Protein AF-A0A2H0LVU6-F1 (afdb_monomer_lite)

Radius of gyration: 11.74 Å; chains: 1; bounding box: 30×23×30 Å

Secondary structure (DSSP, 8-state):
--EEEEE-GGGTT-HHHHHHHHHHHHHHHHHHT-SEEEEE--SSSSHHHHHHHHHHTSHHHHTT-S------

Structure (mmCIF, N/CA/C/O backbone):
data_AF-A0A2H0LVU6-F1
#
_entry.id   AF-A0A2H0LVU6-F1
#
loop_
_atom_site.group_PDB
_atom_site.id
_atom_site.type_symbol
_atom_site.label_atom_id
_atom_site.label_alt_id
_atom_site.label_comp_id
_atom_site.label_asym_id
_atom_site.label_entity_id
_atom_site.label_seq_id
_atom_site.pdbx_PDB_ins_code
_atom_site.Cartn_x
_atom_site.Cartn_y
_atom_site.Cartn_z
_atom_site.occupancy
_atom_site.B_iso_or_equiv
_atom_site.auth_seq_id
_atom_site.auth_comp_id
_atom_site.auth_asym_id
_atom_site.auth_atom_id
_atom_site.pdbx_PDB_model_num
ATOM 1 N N . MET A 1 1 ? -3.010 -9.210 16.815 1.00 65.19 1 MET A N 1
ATOM 2 C CA . MET A 1 1 ? -3.892 -8.449 15.900 1.00 65.19 1 MET A CA 1
ATOM 3 C C . MET A 1 1 ? -3.810 -9.084 14.523 1.00 65.19 1 MET A C 1
ATOM 5 O O . MET A 1 1 ? -2.765 -9.634 14.202 1.00 65.19 1 MET A O 1
ATOM 9 N N . ALA A 1 2 ? -4.897 -9.081 13.751 1.00 82.06 2 ALA A N 1
ATOM 10 C CA . ALA A 1 2 ? -4.865 -9.573 12.375 1.00 82.06 2 ALA A CA 1
ATOM 11 C C . ALA A 1 2 ? -4.245 -8.505 11.465 1.00 82.06 2 ALA A C 1
ATOM 13 O O . ALA A 1 2 ? -4.518 -7.321 11.652 1.00 82.06 2 ALA A O 1
ATOM 14 N N . LYS A 1 3 ? -3.434 -8.931 10.497 1.00 92.25 3 LYS A N 1
ATOM 15 C CA . LYS A 1 3 ? -2.742 -8.074 9.533 1.00 92.25 3 LYS A CA 1
ATOM 16 C C . LYS A 1 3 ? -2.966 -8.629 8.133 1.00 92.25 3 LYS A C 1
ATOM 18 O O . LYS A 1 3 ? -2.917 -9.845 7.946 1.00 92.25 3 LYS A O 1
ATOM 23 N N . LEU A 1 4 ? -3.237 -7.757 7.164 1.00 96.00 4 LEU A N 1
ATOM 24 C CA . LEU A 1 4 ? -3.255 -8.142 5.754 1.00 96.00 4 LEU A CA 1
ATOM 25 C C . LEU A 1 4 ? -1.890 -7.884 5.135 1.00 96.00 4 LEU A C 1
ATOM 27 O O . LEU A 1 4 ? -1.235 -6.896 5.451 1.00 96.00 4 LEU A O 1
ATOM 31 N N . LYS A 1 5 ? -1.484 -8.771 4.234 1.00 95.81 5 LYS A N 1
ATOM 32 C CA . LYS A 1 5 ? -0.222 -8.675 3.515 1.00 95.81 5 LYS A CA 1
ATOM 33 C C . LYS A 1 5 ? -0.493 -8.741 2.019 1.00 95.81 5 LYS A C 1
ATOM 35 O O . LYS A 1 5 ? -1.182 -9.654 1.567 1.00 95.81 5 LYS A O 1
ATOM 40 N N . LEU A 1 6 ? 0.047 -7.784 1.275 1.00 96.50 6 LEU A N 1
ATOM 41 C CA . LEU A 1 6 ? 0.033 -7.750 -0.181 1.00 96.50 6 LEU A CA 1
ATOM 42 C C . LEU A 1 6 ? 1.468 -7.823 -0.691 1.00 96.50 6 LEU A C 1
ATOM 44 O O . LEU A 1 6 ? 2.268 -6.928 -0.429 1.00 96.50 6 LEU A O 1
ATOM 48 N N . ASP A 1 7 ? 1.776 -8.884 -1.425 1.00 95.12 7 ASP A N 1
ATOM 49 C CA . ASP A 1 7 ? 3.044 -9.035 -2.126 1.00 95.12 7 ASP A CA 1
ATOM 50 C C . ASP A 1 7 ? 2.861 -8.634 -3.597 1.00 95.12 7 ASP A C 1
ATOM 52 O O . ASP A 1 7 ? 1.966 -9.140 -4.274 1.00 95.12 7 ASP A O 1
ATOM 56 N N . LEU A 1 8 ? 3.668 -7.682 -4.069 1.00 94.50 8 LEU A N 1
ATOM 57 C CA . LEU A 1 8 ? 3.619 -7.178 -5.442 1.00 94.50 8 LEU A CA 1
ATOM 58 C C . LEU A 1 8 ? 4.738 -7.745 -6.328 1.00 94.50 8 LEU A C 1
ATOM 60 O O . LEU A 1 8 ? 4.803 -7.379 -7.502 1.00 94.50 8 LEU A O 1
ATOM 64 N N . HIS A 1 9 ? 5.608 -8.620 -5.808 1.00 89.25 9 HIS A N 1
ATOM 65 C CA . HIS A 1 9 ? 6.739 -9.167 -6.561 1.00 89.25 9 HIS A CA 1
ATOM 66 C C . HIS A 1 9 ? 6.305 -9.882 -7.840 1.00 89.25 9 HIS A C 1
ATOM 68 O O . HIS A 1 9 ? 6.977 -9.728 -8.850 1.00 89.25 9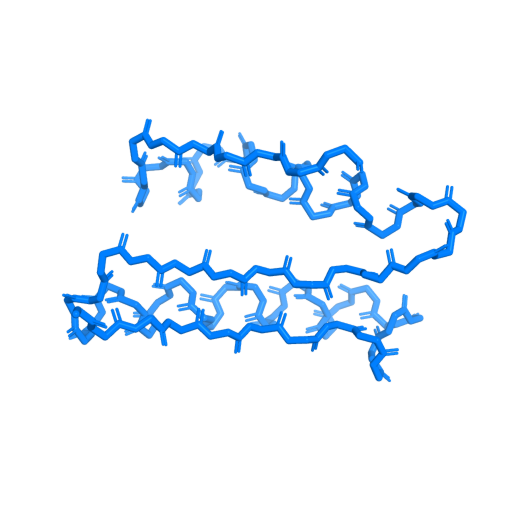 HIS A O 1
ATOM 74 N N . ASP A 1 10 ? 5.190 -10.613 -7.829 1.00 88.75 10 ASP A N 1
ATOM 75 C CA . ASP A 1 10 ? 4.748 -11.400 -8.991 1.00 88.75 10 ASP A CA 1
ATOM 76 C C . ASP A 1 10 ? 4.103 -10.547 -10.091 1.00 88.75 10 ASP A C 1
ATOM 78 O O . ASP A 1 10 ? 4.043 -10.950 -11.252 1.00 88.75 10 ASP A O 1
ATOM 82 N N . ILE A 1 11 ? 3.613 -9.356 -9.738 1.00 92.25 11 ILE A N 1
ATOM 83 C CA . ILE A 1 11 ? 2.895 -8.449 -10.646 1.00 92.25 11 ILE A CA 1
ATOM 84 C C . ILE A 1 11 ? 3.652 -7.141 -10.885 1.00 92.25 11 ILE A C 1
ATOM 86 O O . ILE A 1 11 ? 3.077 -6.169 -11.365 1.00 92.25 11 ILE A O 1
ATOM 90 N N . PHE A 1 12 ? 4.951 -7.114 -10.577 1.00 89.69 12 PHE A N 1
ATOM 91 C CA . PHE A 1 12 ? 5.775 -5.903 -10.571 1.00 89.69 12 PHE A CA 1
ATOM 92 C C . PHE A 1 12 ? 5.804 -5.135 -11.904 1.00 89.69 12 PHE A C 1
ATOM 94 O O . PHE A 1 12 ? 6.058 -3.931 -11.914 1.00 89.69 12 PHE A O 1
ATOM 101 N N . SER A 1 13 ? 5.574 -5.828 -13.021 1.00 88.75 13 SER A N 1
ATOM 102 C CA . SER A 1 13 ? 5.579 -5.279 -14.380 1.00 88.75 13 SER A CA 1
ATOM 103 C C . SER A 1 13 ? 4.191 -4.871 -14.887 1.00 88.75 13 SER A C 1
ATOM 105 O O . SER A 1 13 ? 4.097 -4.210 -15.920 1.00 88.75 13 SER A O 1
ATOM 107 N N . ASP A 1 14 ? 3.119 -5.218 -14.169 1.00 93.19 14 ASP A N 1
ATOM 108 C CA . ASP A 1 14 ? 1.739 -4.918 -14.550 1.00 93.19 14 ASP A CA 1
ATOM 109 C C . ASP A 1 14 ? 1.156 -3.831 -13.639 1.00 93.19 14 ASP A C 1
ATOM 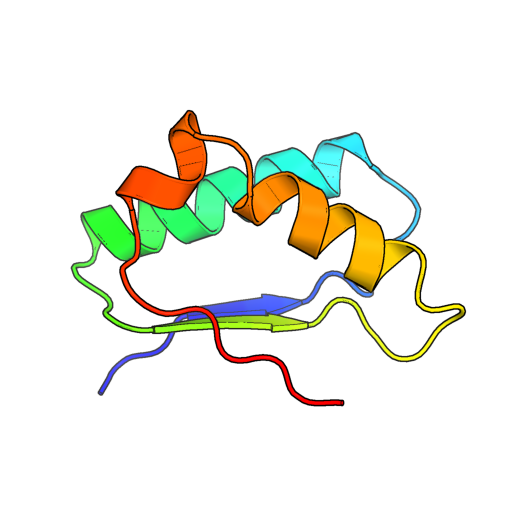111 O O . ASP A 1 14 ? 0.550 -4.092 -12.596 1.00 93.19 14 ASP A O 1
ATOM 115 N N . GLY A 1 15 ? 1.344 -2.575 -14.054 1.00 91.50 15 GLY A N 1
ATOM 116 C CA . GLY A 1 15 ? 0.902 -1.404 -13.295 1.00 91.50 15 GLY A CA 1
ATOM 117 C C . GLY A 1 15 ? -0.598 -1.390 -12.995 1.00 91.50 15 GLY A C 1
ATOM 118 O O . GLY A 1 15 ? -1.000 -0.945 -11.921 1.00 91.50 15 GLY A O 1
ATOM 119 N N . ARG A 1 16 ? -1.423 -1.927 -13.902 1.00 94.75 16 ARG A N 1
ATOM 120 C CA . ARG A 1 16 ? -2.872 -1.993 -13.704 1.00 94.75 16 ARG A CA 1
ATOM 121 C C . ARG A 1 16 ? -3.219 -3.003 -12.618 1.00 94.75 16 ARG A C 1
ATOM 123 O O . ARG A 1 16 ? -3.968 -2.673 -11.702 1.00 94.75 16 ARG A O 1
ATOM 130 N N . ARG A 1 17 ? -2.644 -4.207 -12.678 1.00 95.06 17 ARG A N 1
ATOM 131 C CA . ARG A 1 17 ? -2.877 -5.229 -11.645 1.00 95.06 17 ARG A CA 1
ATOM 132 C C . ARG A 1 17 ? -2.350 -4.798 -10.282 1.00 95.06 17 ARG A C 1
ATOM 134 O O . ARG A 1 17 ? -2.951 -5.162 -9.272 1.00 95.06 17 ARG A O 1
ATOM 141 N N . ILE A 1 18 ? -1.264 -4.023 -10.238 1.00 95.12 18 ILE A N 1
ATOM 142 C CA . ILE A 1 18 ? -0.760 -3.423 -8.996 1.00 95.12 18 ILE A CA 1
ATOM 143 C C . ILE A 1 18 ? -1.820 -2.505 -8.385 1.00 95.12 18 ILE A C 1
ATOM 145 O O . ILE A 1 18 ? -2.168 -2.683 -7.218 1.00 95.12 18 ILE A O 1
ATOM 149 N N . GLU A 1 19 ? -2.357 -1.559 -9.158 1.00 95.25 19 GLU A N 1
ATOM 150 C CA . GLU A 1 19 ? -3.370 -0.619 -8.666 1.00 95.25 19 GLU A CA 1
ATOM 151 C C . GLU A 1 19 ? -4.647 -1.342 -8.213 1.00 95.25 19 GLU A C 1
ATOM 153 O O . GLU A 1 19 ? -5.100 -1.134 -7.088 1.00 95.25 19 GLU A O 1
ATOM 158 N N . GLU A 1 20 ? -5.159 -2.279 -9.017 1.00 96.75 20 GLU A N 1
ATOM 159 C CA . GLU A 1 20 ? -6.328 -3.100 -8.665 1.00 96.75 20 GLU A CA 1
ATOM 160 C C . GLU A 1 20 ? -6.102 -3.902 -7.367 1.00 96.75 20 GLU A C 1
ATOM 162 O O . GLU A 1 20 ? -6.993 -4.010 -6.520 1.00 96.75 20 GLU A O 1
ATOM 167 N N . SER A 1 21 ? -4.895 -4.442 -7.167 1.00 96.94 21 SER A N 1
ATOM 168 C CA . SER A 1 21 ? -4.551 -5.201 -5.957 1.00 96.94 21 SER A CA 1
ATOM 169 C C . SER A 1 21 ? -4.451 -4.308 -4.720 1.00 96.94 21 SER A C 1
ATOM 171 O O . SER A 1 21 ? -4.900 -4.703 -3.640 1.00 96.94 21 SER A O 1
ATOM 173 N N . LEU A 1 22 ? -3.899 -3.101 -4.873 1.00 97.19 22 LEU A N 1
ATOM 174 C CA . LEU A 1 22 ? -3.813 -2.106 -3.804 1.00 97.19 22 LEU A CA 1
ATOM 175 C C . LEU A 1 22 ? -5.202 -1.618 -3.375 1.00 97.19 22 LEU A C 1
ATOM 177 O O . LEU A 1 22 ? -5.490 -1.539 -2.182 1.00 97.19 22 LEU A O 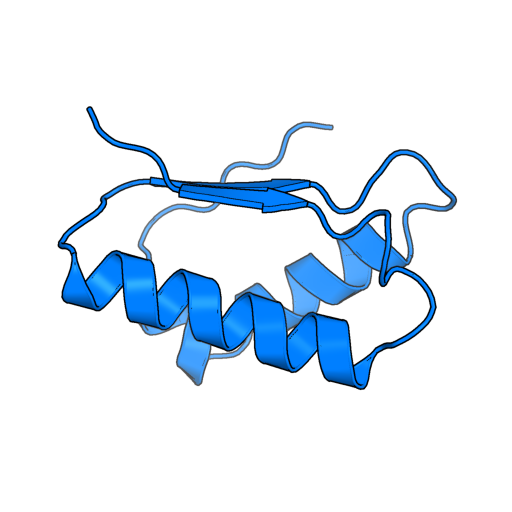1
ATOM 181 N N . GLU A 1 23 ? -6.095 -1.340 -4.324 1.00 97.12 23 GLU A N 1
ATOM 182 C CA . GLU A 1 23 ? -7.481 -0.976 -4.012 1.00 97.12 23 GLU A CA 1
ATOM 183 C C . GLU A 1 23 ? -8.205 -2.103 -3.282 1.00 97.12 23 GLU A C 1
ATOM 185 O O . GLU A 1 23 ? -8.848 -1.883 -2.250 1.00 97.12 23 GLU A O 1
ATOM 190 N N . ARG A 1 24 ? -8.051 -3.330 -3.785 1.00 97.56 24 ARG A N 1
ATOM 191 C CA . ARG A 1 24 ? -8.691 -4.506 -3.206 1.00 97.56 24 ARG A CA 1
ATOM 192 C C . ARG A 1 24 ? -8.248 -4.753 -1.768 1.00 97.56 24 ARG A C 1
ATOM 194 O O . ARG A 1 24 ? -9.105 -5.002 -0.922 1.00 97.56 24 ARG A O 1
ATOM 201 N N . ILE A 1 25 ? -6.946 -4.689 -1.469 1.00 97.38 25 ILE A N 1
ATOM 202 C CA . ILE A 1 25 ? -6.457 -4.985 -0.114 1.00 97.38 25 ILE A CA 1
ATOM 203 C C . ILE A 1 25 ? -6.941 -3.946 0.903 1.00 97.38 25 ILE A C 1
ATOM 205 O O . ILE A 1 25 ? -7.269 -4.303 2.034 1.00 97.38 25 ILE A O 1
ATOM 209 N N . ILE A 1 26 ? -7.057 -2.678 0.495 1.00 96.69 26 ILE A N 1
ATOM 210 C CA . ILE A 1 26 ? -7.576 -1.599 1.343 1.00 96.69 26 ILE A CA 1
ATOM 211 C C . ILE A 1 26 ? -9.071 -1.797 1.596 1.00 96.69 26 ILE A C 1
ATOM 213 O O . ILE A 1 26 ? -9.511 -1.759 2.746 1.00 96.69 26 ILE A O 1
ATOM 217 N N . ALA A 1 27 ? -9.852 -2.075 0.549 1.00 96.69 27 ALA A N 1
ATOM 218 C CA . ALA A 1 27 ? -11.275 -2.372 0.690 1.00 96.69 27 ALA A CA 1
ATOM 219 C C . ALA A 1 27 ? -11.518 -3.593 1.596 1.00 96.69 27 ALA A C 1
ATOM 221 O O . ALA A 1 27 ? -12.388 -3.559 2.470 1.00 96.69 27 ALA A O 1
ATOM 222 N N . ASP A 1 28 ? -10.715 -4.649 1.441 1.00 96.88 28 ASP A N 1
ATOM 223 C CA . ASP A 1 28 ? -10.776 -5.836 2.290 1.00 96.88 28 ASP A CA 1
ATOM 224 C C . ASP A 1 28 ? -10.409 -5.522 3.745 1.00 96.88 28 ASP A C 1
ATOM 226 O O . ASP A 1 28 ? -11.069 -6.033 4.655 1.00 96.88 28 ASP A O 1
ATOM 230 N N . ALA A 1 29 ? -9.405 -4.671 3.984 1.00 96.81 29 ALA A N 1
ATOM 231 C CA . ALA A 1 29 ? -9.026 -4.239 5.326 1.00 96.81 29 ALA A CA 1
ATOM 232 C C . ALA A 1 29 ? -10.178 -3.504 6.018 1.00 96.81 29 ALA A C 1
ATOM 234 O O . ALA A 1 29 ? -10.551 -3.860 7.137 1.00 96.81 29 ALA A O 1
ATOM 235 N N . VAL A 1 30 ? -10.809 -2.551 5.324 1.00 95.56 30 VAL A N 1
ATOM 236 C CA . VAL A 1 30 ? -11.968 -1.804 5.836 1.00 95.56 30 VAL A CA 1
ATOM 237 C C . VAL A 1 30 ? -13.135 -2.747 6.124 1.00 95.56 30 VAL A C 1
ATOM 239 O O . VAL A 1 30 ? -13.683 -2.742 7.228 1.00 95.56 30 VAL A O 1
ATOM 242 N N . LYS A 1 31 ? -13.482 -3.620 5.170 1.00 96.69 31 LYS A N 1
ATOM 243 C CA . LYS A 1 31 ? -14.586 -4.580 5.310 1.00 96.69 31 LYS A CA 1
ATOM 244 C C . LYS A 1 31 ? -14.380 -5.533 6.488 1.00 96.69 31 LYS A C 1
ATOM 246 O O . LYS A 1 31 ? -15.333 -5.848 7.197 1.00 96.69 31 LYS A O 1
ATOM 251 N N . LYS A 1 32 ? -13.145 -5.994 6.699 1.00 96.06 32 LYS A N 1
ATOM 252 C CA . LYS A 1 32 ? -12.779 -6.936 7.770 1.00 96.06 32 LYS A CA 1
ATOM 253 C C . LYS A 1 32 ? -12.384 -6.244 9.078 1.00 96.06 32 LYS A C 1
ATOM 255 O O . LYS A 1 32 ? -12.072 -6.940 10.040 1.00 96.06 32 LYS A O 1
ATOM 260 N N . ARG A 1 33 ? -12.406 -4.905 9.126 1.00 95.12 33 ARG A N 1
ATOM 261 C CA . ARG A 1 33 ? -11.940 -4.084 10.260 1.00 95.12 33 ARG A CA 1
A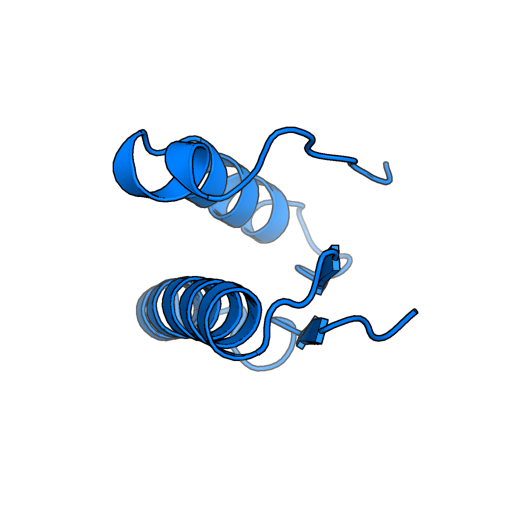TOM 262 C C . ARG A 1 33 ? -10.515 -4.437 10.700 1.00 95.12 33 ARG A C 1
ATOM 264 O O . ARG A 1 33 ? -10.217 -4.513 11.890 1.00 95.12 33 ARG A O 1
ATOM 271 N N . ILE A 1 34 ? -9.644 -4.678 9.727 1.00 96.19 34 ILE A N 1
ATOM 272 C CA . ILE A 1 34 ? -8.227 -4.942 9.957 1.00 96.19 34 ILE A CA 1
ATOM 273 C C . ILE A 1 34 ? -7.497 -3.605 10.030 1.00 96.19 34 ILE A C 1
ATOM 275 O O . ILE A 1 34 ? -7.623 -2.767 9.142 1.00 96.19 34 ILE A O 1
ATOM 279 N N . THR A 1 35 ? -6.744 -3.410 11.107 1.00 93.88 35 THR A N 1
ATOM 280 C CA . THR A 1 35 ? -6.083 -2.137 11.418 1.00 93.88 35 THR A CA 1
ATOM 281 C C . THR A 1 35 ? -4.768 -1.936 10.676 1.00 93.88 35 THR A C 1
ATOM 283 O O . THR A 1 35 ? -4.277 -0.814 10.627 1.00 93.88 35 THR A O 1
ATOM 286 N N . GLU A 1 36 ? -4.180 -3.006 10.134 1.00 95.38 36 GLU A N 1
ATOM 287 C CA . GLU A 1 36 ? -2.840 -2.976 9.551 1.00 95.38 36 GLU A CA 1
ATOM 288 C C . GLU A 1 36 ? -2.782 -3.722 8.212 1.00 95.38 36 GLU A C 1
ATOM 290 O O . GLU A 1 36 ? -3.223 -4.871 8.088 1.00 95.38 36 GLU A O 1
ATOM 295 N N . VAL A 1 37 ? -2.201 -3.055 7.215 1.00 96.75 37 VAL A N 1
ATOM 296 C CA . VAL A 1 37 ? -1.920 -3.602 5.887 1.00 96.75 37 VAL A CA 1
ATOM 297 C C . VAL A 1 37 ? -0.436 -3.415 5.608 1.00 96.75 37 VAL A C 1
ATOM 299 O O . VAL A 1 37 ? 0.065 -2.296 5.624 1.00 96.75 37 VAL A O 1
ATOM 302 N N . GLU A 1 38 ? 0.260 -4.508 5.326 1.00 96.38 38 GLU A N 1
ATOM 303 C CA . GLU A 1 38 ? 1.639 -4.497 4.848 1.00 96.38 38 GLU A CA 1
ATOM 304 C C . GLU A 1 38 ? 1.667 -4.715 3.348 1.00 96.38 38 GLU A C 1
ATOM 306 O O . GLU A 1 38 ? 1.076 -5.660 2.823 1.00 96.38 38 GLU A O 1
ATOM 311 N N . ILE A 1 39 ? 2.373 -3.825 2.663 1.00 95.69 39 ILE A N 1
ATOM 312 C CA . ILE A 1 39 ? 2.563 -3.872 1.221 1.00 95.69 39 ILE A CA 1
ATOM 313 C C . ILE A 1 39 ? 4.046 -4.115 0.978 1.00 95.69 39 ILE A C 1
ATOM 315 O O . ILE A 1 39 ? 4.880 -3.325 1.415 1.00 95.69 39 ILE A O 1
ATOM 319 N N . ILE A 1 40 ? 4.367 -5.187 0.259 1.00 94.19 40 ILE A N 1
ATOM 320 C CA . ILE A 1 40 ? 5.732 -5.549 -0.115 1.00 94.19 40 ILE A CA 1
ATOM 321 C C . ILE A 1 40 ? 5.930 -5.253 -1.609 1.00 94.19 40 ILE A C 1
ATOM 323 O O . ILE A 1 40 ? 5.582 -6.078 -2.452 1.00 94.19 40 ILE A O 1
ATOM 327 N N . PRO A 1 41 ? 6.484 -4.076 -1.964 1.00 90.31 41 PRO A N 1
ATOM 328 C CA . PRO A 1 41 ? 6.801 -3.708 -3.346 1.00 90.31 41 PRO A CA 1
ATOM 329 C C . PRO A 1 41 ? 8.099 -4.349 -3.868 1.00 90.31 41 PRO A C 1
ATOM 331 O O . PRO A 1 41 ? 8.390 -4.262 -5.055 1.00 90.31 41 PRO A O 1
ATOM 334 N N . GLY A 1 42 ? 8.905 -4.949 -2.991 1.00 87.31 42 GLY A N 1
ATOM 335 C CA . GLY A 1 42 ? 10.138 -5.658 -3.331 1.00 87.31 42 GLY A CA 1
ATOM 336 C C . GLY A 1 42 ? 11.432 -4.847 -3.370 1.00 87.31 42 GLY A C 1
ATOM 337 O O . GLY A 1 42 ? 11.445 -3.639 -3.143 1.00 87.31 42 GLY A O 1
ATOM 338 N N . LYS A 1 43 ? 12.550 -5.550 -3.618 1.00 81.62 43 LYS A N 1
ATOM 339 C CA . LYS A 1 43 ? 13.939 -5.065 -3.420 1.00 81.62 43 LYS A CA 1
ATOM 340 C C . LYS A 1 43 ? 14.609 -4.432 -4.653 1.00 81.62 43 LYS A C 1
ATOM 342 O O . LYS A 1 43 ? 15.817 -4.228 -4.649 1.00 81.62 43 LYS A O 1
ATOM 347 N N . GLY A 1 44 ? 13.861 -4.196 -5.730 1.00 82.88 44 GLY A N 1
ATOM 348 C CA . GLY A 1 44 ? 14.413 -3.724 -7.008 1.00 82.88 44 GLY A CA 1
ATOM 349 C C . GLY A 1 44 ? 14.872 -2.258 -7.000 1.00 82.88 44 GLY A C 1
ATOM 350 O O . GLY A 1 44 ? 15.217 -1.688 -5.972 1.00 82.88 44 GLY A O 1
ATOM 351 N N . SER A 1 45 ? 14.790 -1.597 -8.159 1.00 85.31 45 SER A N 1
ATOM 352 C CA . SER A 1 45 ? 15.196 -0.192 -8.388 1.00 85.31 45 SER A CA 1
ATOM 353 C C . SER A 1 45 ? 14.435 0.874 -7.570 1.00 85.31 45 SER A C 1
ATOM 355 O O . SER A 1 45 ? 14.620 2.074 -7.776 1.00 85.31 45 SER A O 1
ATOM 357 N N . GLY A 1 46 ? 13.516 0.469 -6.689 1.00 89.94 46 GLY A N 1
ATOM 358 C CA . GLY A 1 46 ? 12.662 1.357 -5.899 1.00 89.94 46 GLY A CA 1
ATOM 359 C C . GLY A 1 46 ? 11.522 2.020 -6.683 1.00 89.94 46 GLY A C 1
ATOM 360 O O . GLY A 1 46 ? 10.701 2.715 -6.087 1.00 89.94 46 GLY A O 1
ATOM 361 N N . GLN A 1 47 ? 11.414 1.800 -7.998 1.00 91.12 47 GLN A N 1
ATOM 362 C CA . GLN A 1 47 ? 10.329 2.357 -8.819 1.00 91.12 47 GLN A CA 1
ATOM 363 C C . GLN A 1 47 ? 8.945 1.867 -8.370 1.00 91.12 47 GLN A C 1
ATOM 365 O O . GLN A 1 47 ? 8.005 2.661 -8.293 1.00 91.12 47 GLN A O 1
ATOM 370 N N . LEU A 1 48 ? 8.828 0.587 -8.002 1.00 93.19 48 LEU A N 1
ATOM 371 C CA . LEU A 1 48 ? 7.574 0.030 -7.496 1.00 93.19 48 LEU A CA 1
ATOM 372 C C . LEU A 1 48 ? 7.213 0.622 -6.125 1.00 93.19 48 LEU A C 1
ATOM 374 O O . LEU A 1 48 ? 6.092 1.093 -5.951 1.00 93.19 48 LEU A O 1
ATOM 378 N N . LYS A 1 49 ? 8.184 0.740 -5.202 1.00 93.06 49 LYS A N 1
ATOM 379 C CA . LYS A 1 49 ? 8.009 1.436 -3.907 1.00 93.06 49 LYS A CA 1
ATOM 380 C C . LYS A 1 49 ? 7.493 2.865 -4.122 1.00 93.06 49 LYS A C 1
ATOM 382 O O . LYS A 1 49 ? 6.501 3.251 -3.515 1.00 93.06 49 LYS A O 1
ATOM 387 N N . LYS A 1 50 ? 8.094 3.631 -5.043 1.00 93.19 50 LYS A N 1
ATOM 388 C CA . LYS A 1 50 ? 7.636 4.991 -5.394 1.00 93.19 50 LYS A CA 1
ATOM 389 C C . LYS A 1 50 ? 6.206 5.011 -5.942 1.00 93.19 50 LYS A C 1
ATOM 391 O O . LYS A 1 50 ? 5.424 5.878 -5.561 1.00 93.19 50 LYS A O 1
ATOM 396 N N . SER A 1 51 ? 5.859 4.059 -6.805 1.00 93.06 51 SER A N 1
ATOM 397 C CA . SER A 1 51 ? 4.518 3.965 -7.398 1.00 93.06 51 SER A CA 1
ATOM 398 C C . SER A 1 51 ? 3.451 3.651 -6.348 1.00 93.06 51 SER A C 1
ATOM 400 O O . SER A 1 51 ? 2.410 4.304 -6.329 1.00 93.06 51 SER A O 1
ATOM 402 N N . VAL A 1 52 ? 3.743 2.728 -5.425 1.00 94.94 52 VAL A N 1
ATOM 403 C CA . VAL A 1 52 ? 2.878 2.408 -4.277 1.00 94.94 52 VAL A CA 1
ATOM 404 C C . VAL A 1 52 ? 2.691 3.628 -3.379 1.00 94.94 52 VAL A C 1
ATOM 406 O O . VAL A 1 52 ? 1.562 3.972 -3.045 1.00 94.94 52 VAL A O 1
ATOM 409 N N . LEU A 1 53 ? 3.773 4.325 -3.022 1.00 95.25 53 LEU A N 1
ATOM 410 C CA . LEU A 1 53 ? 3.683 5.529 -2.194 1.00 95.25 53 LEU A CA 1
ATOM 411 C C . LEU A 1 53 ? 2.813 6.608 -2.850 1.00 95.25 53 LEU A C 1
ATOM 413 O O . LEU A 1 53 ? 1.929 7.155 -2.195 1.00 95.25 53 LEU A O 1
ATOM 417 N N . ARG A 1 54 ? 2.992 6.846 -4.155 1.00 95.50 54 ARG A N 1
ATOM 418 C CA . ARG A 1 54 ? 2.162 7.790 -4.916 1.00 95.50 54 ARG A CA 1
ATOM 419 C C . ARG A 1 54 ? 0.686 7.385 -4.925 1.00 95.50 54 ARG A C 1
ATOM 421 O O . ARG A 1 54 ? -0.180 8.252 -4.886 1.00 95.50 54 ARG A O 1
ATOM 428 N N . PHE A 1 55 ? 0.390 6.087 -4.999 1.00 95.81 55 PHE A N 1
ATOM 429 C 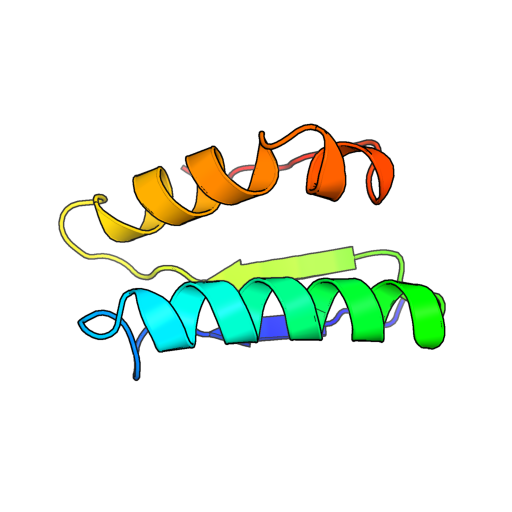CA . PHE A 1 55 ? -0.980 5.583 -4.902 1.00 95.81 55 PHE A CA 1
ATOM 430 C C . PHE A 1 55 ? -1.589 5.859 -3.519 1.00 95.81 55 PHE A C 1
ATOM 432 O O . PHE A 1 55 ? -2.702 6.373 -3.433 1.00 95.81 55 PHE A O 1
ATOM 439 N N . LEU A 1 56 ? -0.847 5.585 -2.443 1.00 96.19 56 LEU A N 1
ATOM 440 C CA . LEU A 1 56 ? -1.319 5.805 -1.072 1.00 96.19 56 LEU A CA 1
ATOM 441 C C . LEU A 1 56 ? -1.571 7.292 -0.774 1.00 96.19 56 LEU A C 1
ATOM 443 O O . LEU A 1 56 ? -2.513 7.633 -0.065 1.00 96.19 56 LEU A O 1
ATOM 447 N N . GLU A 1 57 ? -0.785 8.188 -1.371 1.00 96.12 57 GLU A N 1
ATOM 448 C CA . GLU A 1 57 ? -0.945 9.640 -1.224 1.00 96.12 57 GLU A CA 1
ATOM 449 C C . GLU A 1 57 ? -2.204 10.212 -1.896 1.00 96.12 57 GLU A C 1
ATOM 451 O O . GLU A 1 57 ? -2.588 11.347 -1.596 1.00 96.12 57 GLU A O 1
ATOM 456 N N . GLN A 1 58 ? -2.882 9.454 -2.766 1.00 97.19 58 GLN A N 1
ATOM 457 C CA . GLN A 1 58 ? -4.103 9.919 -3.423 1.00 97.19 58 GLN A CA 1
ATOM 458 C C . GLN A 1 58 ? -5.193 10.229 -2.378 1.00 97.19 58 GLN A C 1
ATOM 460 O O . GLN A 1 58 ? -5.462 9.386 -1.520 1.00 97.19 58 GLN A O 1
ATOM 465 N N . PRO A 1 59 ? -5.901 11.376 -2.453 1.00 96.88 59 PRO A N 1
ATOM 466 C CA . PRO A 1 59 ? -6.899 11.763 -1.447 1.00 96.88 59 PRO A CA 1
ATOM 467 C C . PRO A 1 59 ? -7.980 10.703 -1.204 1.00 96.88 59 PRO A C 1
ATOM 469 O O . PRO A 1 59 ? -8.377 10.465 -0.064 1.00 96.88 59 PRO A O 1
ATOM 472 N N . ARG A 1 60 ? -8.397 10.009 -2.274 1.00 96.00 60 ARG A N 1
ATOM 473 C CA . ARG A 1 60 ? -9.382 8.920 -2.218 1.00 96.00 60 ARG A CA 1
ATOM 474 C C . ARG A 1 60 ? -8.912 7.718 -1.399 1.00 96.00 60 ARG A C 1
ATOM 476 O O . ARG A 1 60 ? -9.755 6.979 -0.913 1.00 96.00 60 ARG A O 1
ATOM 483 N N . ILE A 1 61 ? -7.601 7.515 -1.275 1.00 96.94 61 ILE A N 1
ATOM 484 C CA . ILE A 1 61 ? -6.987 6.405 -0.542 1.00 96.94 61 ILE A CA 1
ATOM 485 C C . ILE A 1 61 ? -6.591 6.844 0.866 1.00 96.94 61 ILE A C 1
ATOM 487 O O . ILE A 1 61 ? -6.862 6.142 1.838 1.00 96.94 61 ILE A O 1
ATOM 491 N N . LYS A 1 62 ? -6.023 8.045 0.987 1.00 96.00 62 LYS A N 1
ATOM 492 C CA . LYS A 1 62 ? -5.541 8.617 2.246 1.00 96.00 62 LYS A CA 1
ATOM 493 C C . LYS A 1 62 ? -6.610 8.694 3.340 1.00 96.00 62 LYS A C 1
ATOM 495 O O . LYS A 1 62 ? -6.280 8.609 4.513 1.00 96.00 62 LYS A O 1
ATOM 500 N N . GLN A 1 63 ? -7.889 8.804 2.975 1.00 96.12 63 GLN A N 1
ATOM 501 C CA . GLN A 1 63 ? -9.003 8.783 3.933 1.00 96.12 63 GLN A CA 1
AT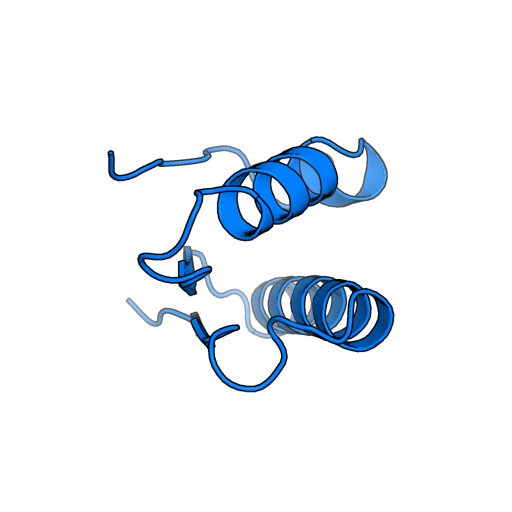OM 502 C C . GLN A 1 63 ? -9.162 7.454 4.698 1.00 96.12 63 GLN A C 1
ATOM 504 O O . GLN A 1 63 ? -9.819 7.432 5.735 1.00 96.12 63 GLN A O 1
ATOM 509 N N . PHE A 1 64 ? -8.582 6.350 4.210 1.00 95.38 64 PHE A N 1
ATOM 510 C CA . PHE A 1 64 ? -8.737 5.022 4.813 1.00 95.38 64 PHE A CA 1
ATOM 511 C C . PHE A 1 64 ? -7.697 4.694 5.888 1.00 95.38 64 PHE A C 1
ATOM 513 O O . PHE A 1 64 ? -7.786 3.637 6.511 1.00 95.38 64 PHE A O 1
ATOM 520 N N . TYR A 1 65 ? -6.712 5.562 6.120 1.00 95.12 65 TYR A N 1
ATOM 521 C CA . TYR A 1 65 ? -5.678 5.324 7.121 1.00 95.12 65 TYR A CA 1
ATOM 522 C C . TYR A 1 65 ? -5.201 6.626 7.770 1.00 95.12 65 TYR A C 1
ATOM 524 O O . TYR A 1 65 ? -5.282 7.707 7.195 1.00 95.12 65 TYR A O 1
ATOM 532 N N . HIS A 1 66 ? -4.664 6.520 8.986 1.00 93.75 66 HIS A N 1
ATOM 533 C CA . HIS A 1 66 ? -4.114 7.668 9.718 1.00 93.75 66 HIS A CA 1
ATOM 534 C C . HIS A 1 66 ? -2.585 7.712 9.708 1.00 93.75 66 HIS A C 1
ATOM 536 O O . HIS A 1 66 ? -2.001 8.791 9.782 1.00 93.75 66 HIS A O 1
ATOM 542 N N . ARG A 1 67 ? -1.930 6.546 9.636 1.00 94.12 67 ARG A N 1
ATOM 543 C CA . ARG A 1 67 ? -0.471 6.409 9.680 1.00 94.12 67 ARG A CA 1
ATOM 544 C C . ARG A 1 67 ? 0.030 5.636 8.471 1.00 94.12 67 ARG A C 1
ATOM 546 O O . ARG A 1 67 ? -0.621 4.695 8.029 1.00 94.12 67 ARG A O 1
ATOM 553 N N . LEU A 1 68 ? 1.191 6.044 7.976 1.00 94.69 68 LEU A N 1
ATOM 554 C CA . LEU A 1 68 ? 1.950 5.335 6.956 1.00 94.69 68 LEU A CA 1
ATOM 555 C C . LEU A 1 68 ? 3.364 5.140 7.491 1.00 94.69 68 LEU A C 1
ATOM 557 O O . LEU A 1 68 ? 4.108 6.111 7.627 1.00 94.69 68 LEU A O 1
ATOM 561 N N . GLU A 1 69 ? 3.706 3.897 7.793 1.00 94.12 69 GLU A N 1
ATOM 562 C CA . GLU A 1 69 ? 5.053 3.501 8.189 1.00 94.12 69 GLU A CA 1
ATOM 563 C C . GLU A 1 69 ? 5.804 3.026 6.945 1.00 94.12 69 GLU A C 1
ATOM 565 O O . GLU A 1 69 ? 5.231 2.394 6.054 1.00 94.12 69 GLU A O 1
ATOM 570 N N . LYS A 1 70 ? 7.072 3.418 6.841 1.00 89.62 70 LYS A N 1
ATOM 571 C CA . LYS A 1 70 ? 7.937 3.081 5.714 1.00 89.62 70 LYS A CA 1
ATOM 572 C C . LYS A 1 70 ? 9.193 2.461 6.299 1.00 89.62 70 LYS A C 1
ATOM 574 O O . LYS A 1 70 ? 9.910 3.147 7.018 1.00 89.62 70 LYS A O 1
ATOM 579 N N . ASP A 1 71 ? 9.443 1.207 5.959 1.00 81.06 71 ASP A N 1
ATOM 580 C CA . ASP A 1 71 ? 10.745 0.596 6.195 1.00 81.06 71 ASP A CA 1
ATOM 581 C C . ASP A 1 71 ? 11.686 1.052 5.077 1.00 81.06 71 ASP A C 1
ATOM 583 O O . ASP A 1 71 ? 11.293 1.054 3.899 1.00 81.06 71 ASP A O 1
ATOM 587 N N . ASP A 1 72 ? 12.882 1.515 5.437 1.00 65.19 72 ASP A N 1
ATOM 588 C CA . ASP A 1 72 ? 13.895 1.984 4.485 1.00 65.19 72 ASP A CA 1
ATOM 589 C C . ASP A 1 72 ? 14.518 0.834 3.687 1.00 65.19 72 ASP A C 1
ATOM 591 O O . ASP A 1 72 ? 14.984 -0.159 4.292 1.00 65.19 72 ASP A O 1
#

Foldseek 3Di:
DDEAEAECVVVLPPLVVLLVSLVVSLVVCVVVVPQYYHYDSDDPPCPSVVSSVVSCPPPVNVVSHDDDDDDD

pLDDT: mean 92.91, std 6.08, range [65.19, 97.56]

Sequence (72 aa):
MAKLKLDLHDIFSDGRRIEESLERIIADAVKKRITEVEIIPGKGSGQLKKSVLRFLEQPRIKQFYHRLEKDD